Protein AF-A0A084JB80-F1 (afdb_monomer)

pLDDT: mean 76.35, std 19.3, range [40.59, 94.25]

Radius of gyration: 24.17 Å; Cα contacts (8 Å, |Δi|>4): 72; chains: 1; bounding box: 70×32×57 Å

Foldseek 3Di:
DWDALVCLVVAAEPDPQLSVLVNCLRVPFPDTDDDDPPDYRYSVNSVVSSVVRVVVRVVVVVPPPPPVVPPPPDDDDPDDDDDD

Structure (mmCIF, N/CA/C/O backbone):
data_AF-A0A084JB80-F1
#
_entry.id   AF-A0A084JB80-F1
#
loop_
_atom_site.group_PDB
_atom_site.id
_atom_site.type_symbol
_atom_site.label_atom_id
_atom_site.label_alt_id
_atom_site.label_comp_id
_atom_site.label_asym_id
_atom_site.label_entity_id
_atom_site.label_seq_id
_atom_site.pdbx_PDB_ins_code
_atom_site.Cartn_x
_atom_site.Cartn_y
_atom_site.Cartn_z
_atom_site.occupancy
_atom_site.B_iso_or_equiv
_atom_site.auth_seq_id
_atom_site.auth_comp_id
_atom_site.auth_asym_id
_atom_site.auth_atom_id
_atom_site.pdbx_PDB_model_num
ATOM 1 N N . MET A 1 1 ? -4.914 -6.012 9.919 1.00 83.75 1 MET A N 1
ATOM 2 C CA . MET A 1 1 ? -5.555 -6.554 8.704 1.00 83.75 1 MET A CA 1
ATOM 3 C C . MET A 1 1 ? -4.553 -6.564 7.555 1.00 83.75 1 MET A C 1
ATOM 5 O O . MET A 1 1 ? -3.833 -5.588 7.407 1.00 83.75 1 MET A O 1
ATOM 9 N N . MET A 1 2 ? -4.459 -7.637 6.763 1.00 86.75 2 MET A N 1
ATOM 10 C CA . MET A 1 2 ? -3.638 -7.627 5.539 1.00 86.75 2 MET A CA 1
ATOM 11 C C . MET A 1 2 ? -4.297 -6.726 4.491 1.00 86.75 2 MET A C 1
ATOM 13 O O . MET A 1 2 ? -5.494 -6.864 4.258 1.00 86.75 2 MET A O 1
ATOM 17 N N . ILE A 1 3 ? -3.542 -5.824 3.868 1.00 86.25 3 ILE A N 1
ATOM 18 C CA . ILE A 1 3 ? -4.038 -4.955 2.798 1.00 86.25 3 ILE A CA 1
ATOM 19 C C . ILE A 1 3 ? -4.045 -5.743 1.489 1.00 86.25 3 ILE A C 1
ATOM 21 O O . ILE A 1 3 ? -3.051 -6.356 1.106 1.00 86.25 3 ILE A O 1
ATOM 25 N N . THR A 1 4 ? -5.174 -5.707 0.797 1.00 87.06 4 THR A N 1
ATOM 26 C CA . THR A 1 4 ? -5.403 -6.295 -0.521 1.00 87.06 4 THR A CA 1
ATOM 27 C C . THR A 1 4 ? -6.158 -5.290 -1.378 1.00 87.06 4 THR A C 1
ATOM 29 O O . THR A 1 4 ? -6.776 -4.359 -0.866 1.00 87.06 4 THR A O 1
ATOM 32 N N . ARG A 1 5 ? -6.182 -5.491 -2.697 1.00 85.88 5 ARG A N 1
ATOM 33 C CA . ARG A 1 5 ? -6.926 -4.608 -3.608 1.00 85.88 5 ARG A CA 1
ATOM 34 C C . ARG A 1 5 ? -8.412 -4.477 -3.248 1.00 85.88 5 ARG A C 1
ATOM 36 O O . ARG A 1 5 ? -9.022 -3.441 -3.489 1.00 85.88 5 ARG A O 1
ATOM 43 N N . ASN A 1 6 ? -8.985 -5.520 -2.656 1.00 86.75 6 ASN A N 1
ATOM 44 C CA . ASN A 1 6 ? -10.403 -5.603 -2.329 1.00 86.75 6 ASN A CA 1
ATOM 45 C C . ASN A 1 6 ? -10.776 -4.849 -1.046 1.00 86.75 6 ASN A C 1
ATOM 47 O O . ASN A 1 6 ? -11.929 -4.450 -0.911 1.00 86.75 6 ASN A O 1
ATOM 51 N N . ASN A 1 7 ? -9.825 -4.636 -0.132 1.00 87.69 7 ASN A N 1
ATOM 52 C CA . ASN A 1 7 ? -10.082 -4.020 1.174 1.00 87.69 7 ASN A CA 1
ATOM 53 C C . ASN A 1 7 ? -9.483 -2.616 1.328 1.00 87.69 7 ASN A C 1
ATOM 55 O O . ASN A 1 7 ? -9.514 -2.050 2.416 1.00 87.69 7 ASN A O 1
ATOM 59 N N . LEU A 1 8 ? -8.997 -2.009 0.237 1.00 87.00 8 LEU A N 1
ATOM 60 C CA . LEU A 1 8 ? -8.522 -0.622 0.252 1.00 87.00 8 LEU A CA 1
ATOM 61 C C . LEU A 1 8 ? -9.602 0.351 0.748 1.00 87.00 8 LEU A C 1
ATOM 63 O O . LEU A 1 8 ? -9.286 1.337 1.392 1.00 87.00 8 LEU A 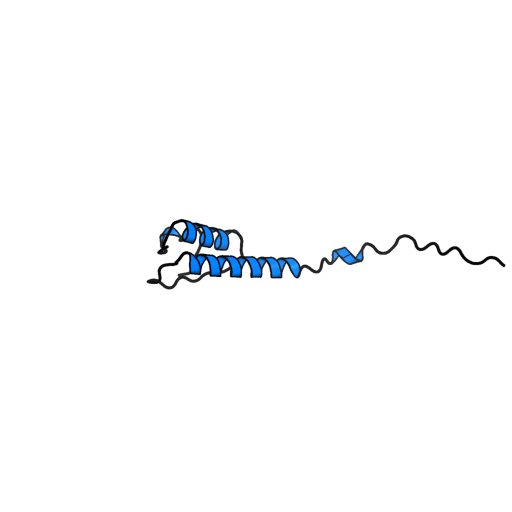O 1
ATOM 67 N N . ASN A 1 9 ? -10.884 0.073 0.510 1.00 87.69 9 ASN A N 1
ATOM 68 C CA . ASN A 1 9 ? -11.966 0.943 0.984 1.00 87.69 9 ASN A CA 1
ATOM 69 C C . ASN A 1 9 ? -12.181 0.896 2.510 1.00 87.69 9 ASN A C 1
ATOM 71 O O . ASN A 1 9 ? -12.870 1.757 3.044 1.00 87.69 9 ASN A O 1
ATOM 75 N N . GLU A 1 10 ? -11.620 -0.096 3.206 1.00 86.81 10 GLU A N 1
ATOM 76 C CA . GLU A 1 10 ? -11.717 -0.251 4.666 1.00 86.81 10 GLU A CA 1
ATOM 77 C C . GLU A 1 10 ? -10.558 0.443 5.406 1.00 86.81 10 GLU A C 1
ATOM 79 O O . GLU A 1 10 ? -10.473 0.402 6.635 1.00 86.81 10 GLU A O 1
ATOM 84 N N . ILE A 1 11 ? -9.645 1.066 4.658 1.00 88.38 11 ILE A N 1
ATOM 85 C CA . ILE A 1 11 ? -8.429 1.702 5.160 1.00 88.38 11 ILE A CA 1
ATOM 86 C C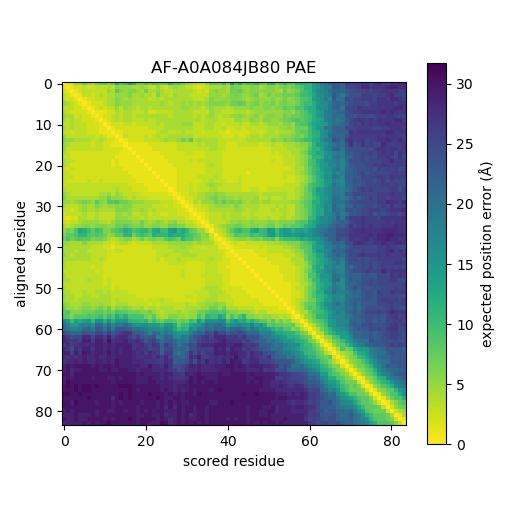 . ILE A 1 11 ? -8.602 3.220 5.120 1.00 88.38 11 ILE A C 1
ATOM 88 O O . ILE A 1 11 ? -9.168 3.770 4.175 1.00 88.38 11 ILE A O 1
ATOM 92 N N . LEU A 1 12 ? -8.096 3.898 6.151 1.00 90.81 12 LEU A N 1
ATOM 93 C CA . LEU A 1 12 ? -8.091 5.355 6.218 1.00 90.81 12 LEU A CA 1
ATOM 94 C C . LEU A 1 12 ? -6.879 5.890 5.457 1.00 90.81 12 LEU A C 1
ATOM 96 O O . LEU A 1 12 ? -5.738 5.541 5.764 1.00 90.81 12 LEU A O 1
ATOM 100 N N . PHE A 1 13 ? -7.140 6.738 4.469 1.00 92.25 13 PHE A N 1
ATOM 101 C CA . PHE A 1 13 ? -6.121 7.421 3.682 1.00 92.25 13 PHE A CA 1
ATOM 102 C C . PHE A 1 13 ? -6.294 8.926 3.824 1.00 92.25 13 PHE A C 1
ATOM 104 O O . PHE A 1 13 ? -7.417 9.417 3.716 1.00 92.25 13 PHE A O 1
ATOM 111 N N . GLU A 1 14 ? -5.175 9.638 3.957 1.00 92.94 14 GLU A N 1
ATOM 112 C CA . GLU A 1 14 ? -5.147 11.107 3.976 1.00 92.94 14 GLU A CA 1
ATOM 113 C C . GLU A 1 14 ? -5.765 11.687 2.694 1.00 92.94 14 GLU A C 1
ATOM 115 O O . GLU A 1 14 ? -6.507 12.669 2.722 1.00 92.94 14 GLU A O 1
ATOM 120 N N . ASN A 1 15 ? -5.471 11.067 1.545 1.00 93.94 15 ASN A N 1
ATOM 121 C CA . ASN A 1 15 ? -6.006 11.488 0.260 1.00 93.94 15 ASN A CA 1
ATOM 122 C C . ASN A 1 15 ? -6.098 10.340 -0.762 1.00 93.94 15 ASN A C 1
ATOM 124 O O . ASN A 1 15 ? -5.689 9.196 -0.536 1.00 93.94 15 ASN A O 1
ATOM 128 N N . GLN A 1 16 ? -6.629 10.677 -1.937 1.00 93.44 16 GLN A N 1
ATOM 129 C CA . GLN A 1 16 ? -6.782 9.743 -3.048 1.00 93.44 16 GLN A CA 1
ATOM 130 C C . GLN A 1 16 ? -5.436 9.260 -3.616 1.00 93.44 16 GLN A C 1
ATOM 132 O O . GLN A 1 16 ? -5.338 8.109 -4.043 1.00 93.44 16 GLN A O 1
ATOM 137 N N . ASP A 1 17 ? -4.400 10.101 -3.612 1.00 92.88 17 ASP A N 1
ATOM 138 C CA . ASP A 1 17 ? -3.075 9.738 -4.126 1.00 92.88 17 ASP A CA 1
ATOM 139 C C . ASP A 1 17 ? -2.410 8.649 -3.274 1.00 92.88 17 ASP A C 1
ATOM 141 O O . ASP A 1 17 ? -1.881 7.678 -3.817 1.00 92.88 17 ASP A O 1
ATOM 145 N N . ALA A 1 18 ? -2.512 8.740 -1.944 1.00 93.81 18 ALA A N 1
ATOM 146 C CA . ALA A 1 18 ? -2.035 7.718 -1.016 1.00 93.81 18 ALA A CA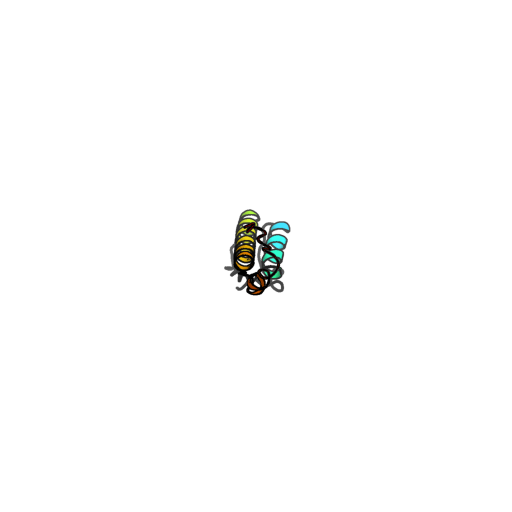 1
ATOM 147 C C . ALA A 1 18 ? -2.701 6.362 -1.296 1.00 93.81 18 ALA A C 1
ATOM 149 O O . ALA A 1 18 ? -2.030 5.326 -1.335 1.00 93.81 18 ALA A O 1
ATOM 150 N N . ARG A 1 19 ? -4.009 6.370 -1.584 1.00 93.56 19 ARG A N 1
ATOM 151 C CA . ARG A 1 19 ? -4.748 5.162 -1.967 1.00 93.56 19 ARG A CA 1
ATOM 152 C C . ARG A 1 19 ? -4.221 4.560 -3.268 1.00 93.56 19 ARG A C 1
ATOM 154 O O . ARG A 1 19 ? -4.007 3.351 -3.331 1.00 93.56 19 ARG A O 1
ATOM 161 N N . LEU A 1 20 ? -4.003 5.384 -4.295 1.00 94.25 20 LEU A N 1
ATOM 162 C CA . LEU A 1 20 ? -3.495 4.931 -5.596 1.00 94.25 20 LEU A CA 1
ATOM 163 C C . LEU A 1 20 ? -2.074 4.361 -5.496 1.00 94.25 20 LEU A C 1
ATOM 165 O O . LEU A 1 20 ? -1.773 3.358 -6.145 1.00 94.25 20 LEU A O 1
ATOM 169 N N . LEU A 1 21 ? -1.213 4.957 -4.667 1.00 93.75 21 LEU A N 1
ATOM 170 C CA . LEU A 1 21 ? 0.135 4.446 -4.410 1.00 93.75 21 LEU A CA 1
ATOM 171 C C . LEU A 1 21 ? 0.086 3.039 -3.809 1.00 93.75 21 LEU A C 1
ATOM 173 O O . LEU A 1 21 ? 0.738 2.129 -4.322 1.00 93.75 21 LEU A O 1
ATOM 177 N N . ILE A 1 22 ? -0.733 2.833 -2.776 1.00 92.81 22 ILE A N 1
ATOM 178 C CA . ILE A 1 22 ? -0.873 1.524 -2.129 1.00 92.81 22 ILE A CA 1
ATOM 179 C C . ILE A 1 22 ? -1.557 0.509 -3.050 1.00 92.81 22 ILE A C 1
ATOM 181 O O . ILE A 1 22 ? -1.111 -0.637 -3.110 1.00 92.81 22 ILE A O 1
ATOM 185 N N . GLU A 1 23 ? -2.569 0.915 -3.827 1.00 93.00 23 GLU A N 1
ATOM 186 C CA . GLU A 1 23 ? -3.173 0.055 -4.854 1.00 93.00 23 GLU A CA 1
ATOM 187 C C . GLU A 1 23 ? -2.120 -0.444 -5.848 1.00 93.00 23 GLU A C 1
ATOM 189 O O . GLU A 1 23 ? -2.104 -1.623 -6.220 1.00 93.00 23 GLU A O 1
ATOM 194 N N . ARG A 1 24 ? -1.225 0.452 -6.275 1.00 91.62 24 ARG A N 1
ATOM 195 C CA . ARG A 1 24 ? -0.171 0.114 -7.222 1.00 91.62 24 ARG A CA 1
ATOM 196 C C . ARG A 1 24 ? 0.794 -0.906 -6.634 1.00 91.62 24 ARG A C 1
ATOM 198 O O . ARG A 1 24 ? 1.104 -1.859 -7.343 1.00 91.62 24 ARG A O 1
ATOM 205 N N . VAL A 1 25 ? 1.178 -0.754 -5.364 1.00 92.00 25 VAL A N 1
ATOM 206 C CA . VAL A 1 25 ? 2.014 -1.725 -4.640 1.00 92.00 25 VAL A CA 1
ATOM 207 C C . VAL A 1 25 ? 1.353 -3.098 -4.624 1.00 92.00 25 VAL A C 1
ATOM 209 O O . VAL A 1 25 ? 1.905 -4.032 -5.186 1.00 92.00 25 VAL A O 1
ATOM 212 N N . VAL A 1 26 ? 0.133 -3.221 -4.094 1.00 91.19 26 VAL A N 1
ATOM 213 C CA . VAL A 1 26 ? -0.528 -4.537 -3.970 1.00 91.19 26 VAL A CA 1
ATOM 214 C C . VAL A 1 26 ? -0.872 -5.191 -5.313 1.00 91.19 26 VAL A C 1
ATOM 216 O O . VAL A 1 26 ? -1.168 -6.382 -5.352 1.00 91.19 26 VAL A O 1
ATOM 219 N N . SER A 1 27 ? -0.889 -4.421 -6.407 1.00 89.62 27 SER A N 1
ATOM 220 C CA . SER A 1 27 ? -1.207 -4.929 -7.747 1.00 89.62 27 SER A CA 1
ATOM 221 C C . SER A 1 27 ? 0.022 -5.284 -8.584 1.00 89.62 27 SER A C 1
ATOM 223 O O . SER A 1 27 ? -0.106 -6.097 -9.495 1.00 89.62 27 SER A O 1
ATOM 225 N N . HIS A 1 28 ? 1.168 -4.641 -8.339 1.00 88.50 28 HIS A N 1
ATOM 226 C CA . HIS A 1 28 ? 2.365 -4.768 -9.184 1.00 88.50 28 HIS A CA 1
ATOM 227 C C . HIS A 1 28 ? 3.561 -5.372 -8.462 1.00 88.50 28 HIS A C 1
ATOM 229 O O . HIS A 1 28 ? 4.534 -5.700 -9.130 1.00 88.50 28 HIS A O 1
ATOM 235 N N . THR A 1 29 ? 3.504 -5.510 -7.139 1.00 87.38 29 THR A N 1
ATOM 236 C CA . THR A 1 29 ? 4.561 -6.160 -6.372 1.00 87.38 29 THR A CA 1
ATOM 237 C C . THR A 1 29 ? 3.994 -7.296 -5.537 1.00 87.38 29 THR A C 1
ATOM 239 O O . THR A 1 29 ? 2.801 -7.337 -5.223 1.00 87.38 29 THR A O 1
ATOM 242 N N . GLN A 1 30 ? 4.859 -8.222 -5.135 1.00 85.44 30 GLN A N 1
ATOM 243 C CA . GLN A 1 30 ? 4.488 -9.312 -4.222 1.00 85.44 30 GLN A CA 1
ATOM 244 C C . GLN A 1 30 ? 4.485 -8.877 -2.741 1.00 85.44 30 GLN A C 1
ATOM 246 O O . GLN A 1 30 ? 4.444 -9.708 -1.828 1.00 85.44 30 GLN A O 1
ATOM 251 N N . ALA A 1 31 ? 4.534 -7.567 -2.471 1.00 85.62 31 ALA A N 1
ATOM 252 C CA . ALA A 1 31 ? 4.622 -7.036 -1.121 1.00 85.62 31 ALA A CA 1
ATOM 253 C C . ALA A 1 31 ? 3.340 -7.309 -0.319 1.00 85.62 31 ALA A C 1
ATOM 255 O O . ALA A 1 31 ? 2.241 -6.887 -0.676 1.00 85.62 31 ALA A O 1
ATOM 256 N N . THR A 1 32 ? 3.496 -7.963 0.832 1.00 86.62 32 THR A N 1
ATOM 257 C CA . THR A 1 32 ? 2.404 -8.164 1.791 1.00 86.62 32 THR A CA 1
ATOM 258 C C . THR A 1 32 ? 2.393 -7.018 2.796 1.00 86.62 32 THR A C 1
ATOM 260 O O . THR A 1 32 ? 3.263 -6.930 3.664 1.00 86.62 32 THR A O 1
ATOM 263 N N . LEU A 1 33 ? 1.404 -6.133 2.686 1.00 88.81 33 LEU A N 1
ATOM 264 C CA . LEU A 1 33 ? 1.243 -4.998 3.592 1.00 88.81 33 LEU A CA 1
ATOM 265 C C . LEU A 1 33 ? 0.264 -5.344 4.720 1.00 88.81 33 LEU A C 1
ATOM 267 O O . LEU A 1 33 ? -0.802 -5.908 4.477 1.00 88.81 33 LEU A O 1
ATOM 271 N N . TYR A 1 34 ? 0.601 -4.967 5.953 1.00 88.19 34 TYR A N 1
ATOM 272 C CA . TYR A 1 34 ? -0.263 -5.140 7.121 1.00 88.19 34 TYR A CA 1
ATOM 273 C C . TYR A 1 34 ? -0.687 -3.779 7.664 1.00 88.19 34 TYR A C 1
ATOM 275 O O . TYR A 1 34 ? 0.142 -2.972 8.074 1.00 88.19 34 TYR A O 1
ATOM 283 N N . TYR A 1 35 ? -1.994 -3.547 7.680 1.00 85.19 35 TYR A N 1
ATOM 284 C CA . TYR A 1 35 ? -2.615 -2.374 8.268 1.00 85.19 35 TYR A CA 1
ATOM 285 C C . TYR A 1 35 ? -2.971 -2.632 9.730 1.00 85.19 35 TYR A C 1
ATOM 287 O O . TYR A 1 35 ? -3.709 -3.575 10.043 1.00 85.19 35 TYR A O 1
ATOM 295 N N . TYR A 1 36 ? -2.468 -1.789 10.623 1.00 83.94 36 TYR A N 1
ATOM 296 C CA . TYR A 1 36 ? -2.952 -1.713 11.995 1.00 83.94 36 TYR A CA 1
ATOM 297 C C . TYR A 1 36 ? -4.093 -0.700 12.026 1.00 83.94 36 TYR A C 1
ATOM 299 O O . TYR A 1 36 ? -3.898 0.448 11.629 1.00 83.94 36 TYR A O 1
ATOM 307 N N . HIS A 1 37 ? -5.278 -1.153 12.445 1.00 71.00 37 HIS A N 1
ATOM 308 C CA . HIS A 1 37 ? -6.448 -0.289 12.594 1.00 71.00 37 HIS A CA 1
ATOM 309 C C . HIS A 1 37 ? -6.094 0.915 13.491 1.00 71.00 37 HIS A C 1
ATOM 311 O O . HIS A 1 37 ? -5.248 0.775 14.372 1.00 71.00 37 HIS A O 1
ATOM 317 N N . ASP A 1 38 ? -6.701 2.071 13.195 1.00 75.12 38 ASP A N 1
ATOM 318 C CA . ASP A 1 3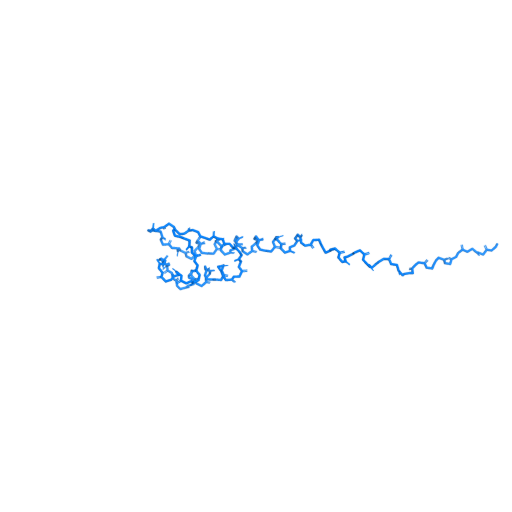8 ? -6.497 3.403 13.809 1.00 75.12 38 ASP A CA 1
ATOM 319 C C . ASP A 1 38 ? -5.372 4.301 13.260 1.00 75.12 38 ASP A C 1
ATOM 321 O O . ASP A 1 38 ? -5.323 5.473 13.628 1.00 75.12 38 ASP A O 1
ATOM 325 N N . ASN A 1 39 ? -4.521 3.844 12.335 1.00 80.75 39 ASN A N 1
ATOM 326 C CA . 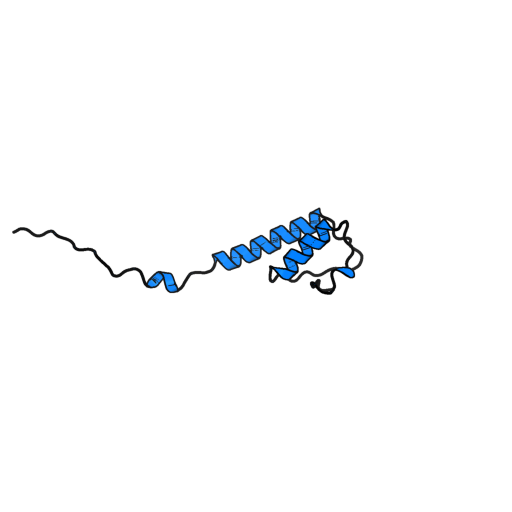ASN A 1 39 ? -3.507 4.720 11.728 1.00 80.75 39 ASN A CA 1
ATOM 327 C C . ASN A 1 39 ? -3.891 5.153 10.313 1.00 80.75 39 ASN A C 1
ATOM 329 O O . ASN A 1 39 ? -3.892 4.331 9.409 1.00 80.75 39 ASN A O 1
ATOM 333 N N . GLU A 1 40 ? -4.138 6.442 10.090 1.00 89.44 40 GLU A N 1
ATOM 334 C CA . GLU A 1 40 ? -4.293 6.973 8.733 1.00 89.44 40 GLU A CA 1
ATOM 335 C C . GLU A 1 40 ? -2.995 6.810 7.925 1.00 89.44 40 GLU A C 1
ATOM 337 O O . GLU A 1 40 ? -1.895 7.118 8.395 1.00 89.44 40 GLU A O 1
ATOM 342 N N . ILE A 1 41 ? -3.119 6.327 6.688 1.00 89.69 41 ILE A N 1
ATOM 343 C CA . ILE A 1 41 ? -2.000 6.273 5.750 1.00 89.69 41 ILE A CA 1
ATOM 344 C C . ILE A 1 41 ? -1.861 7.643 5.085 1.00 89.69 41 ILE A C 1
ATOM 346 O O . ILE A 1 41 ? -2.642 8.005 4.199 1.00 89.69 41 ILE A O 1
ATOM 350 N N . THR A 1 42 ? -0.830 8.375 5.496 1.00 93.44 42 THR A N 1
ATOM 351 C CA . THR A 1 42 ? -0.420 9.635 4.869 1.00 93.44 42 THR A CA 1
ATOM 352 C C . THR A 1 42 ? 0.237 9.397 3.513 1.00 93.44 42 THR A C 1
ATOM 354 O O . THR A 1 42 ? 0.760 8.310 3.230 1.00 93.44 42 THR A O 1
ATOM 357 N N . VAL A 1 43 ? 0.265 10.429 2.666 1.00 93.00 43 VAL A N 1
ATOM 358 C CA . VAL A 1 43 ? 0.934 10.363 1.353 1.00 93.00 43 VAL A CA 1
ATOM 359 C C . VAL A 1 43 ? 2.409 10.011 1.500 1.00 93.00 43 VAL A C 1
ATOM 361 O O . VAL A 1 43 ? 2.926 9.185 0.751 1.00 93.00 43 VAL A O 1
ATOM 364 N N . GLU A 1 44 ? 3.082 10.599 2.488 1.00 93.25 44 GLU A N 1
ATOM 365 C CA . GLU A 1 44 ? 4.500 10.350 2.752 1.00 93.25 44 GLU A CA 1
ATOM 366 C C . GLU A 1 44 ? 4.759 8.869 3.061 1.00 93.25 44 GLU A C 1
ATOM 368 O O . GLU A 1 44 ? 5.655 8.253 2.477 1.00 93.25 44 GLU A O 1
ATOM 373 N N . LYS A 1 45 ? 3.918 8.258 3.907 1.00 91.50 45 LYS A N 1
ATOM 374 C CA . LYS A 1 45 ? 4.011 6.829 4.226 1.00 91.50 45 LYS A CA 1
ATOM 375 C C . LYS A 1 45 ? 3.687 5.947 3.030 1.00 91.50 45 LYS A C 1
ATOM 377 O O . LYS A 1 45 ? 4.397 4.971 2.791 1.00 91.50 45 LYS A O 1
ATOM 382 N N . ALA A 1 46 ? 2.664 6.295 2.253 1.00 93.19 46 ALA A N 1
ATOM 383 C CA . ALA A 1 46 ? 2.337 5.571 1.032 1.00 93.19 46 ALA A CA 1
ATOM 384 C C . ALA A 1 46 ? 3.492 5.607 0.016 1.00 93.19 46 ALA A C 1
ATOM 386 O O . ALA A 1 46 ? 3.796 4.589 -0.607 1.00 93.19 46 ALA A O 1
ATOM 387 N N . LEU A 1 47 ? 4.175 6.747 -0.107 1.00 94.25 47 LEU A N 1
ATOM 388 C CA . LEU A 1 47 ? 5.316 6.923 -1.001 1.00 94.25 47 LEU A CA 1
ATOM 389 C C . LEU A 1 47 ? 6.547 6.135 -0.529 1.00 94.25 47 LEU A C 1
ATOM 391 O O . LEU A 1 47 ? 7.227 5.510 -1.342 1.00 94.25 47 LEU A O 1
ATOM 395 N N . GLU A 1 48 ? 6.820 6.123 0.777 1.00 93.75 48 GLU A N 1
ATOM 396 C CA . GLU A 1 48 ? 7.883 5.305 1.374 1.00 93.75 48 GLU A CA 1
ATOM 397 C C . GLU A 1 48 ? 7.654 3.811 1.092 1.00 93.75 48 GLU A C 1
ATOM 399 O O . GLU A 1 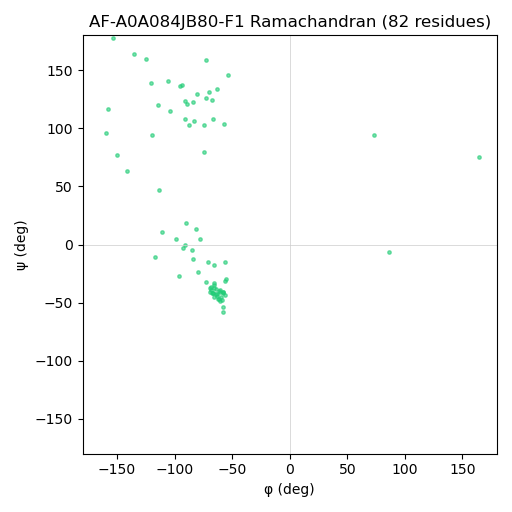48 ? 8.561 3.119 0.619 1.00 93.75 48 GLU A O 1
ATOM 404 N N . ILE A 1 49 ? 6.423 3.330 1.30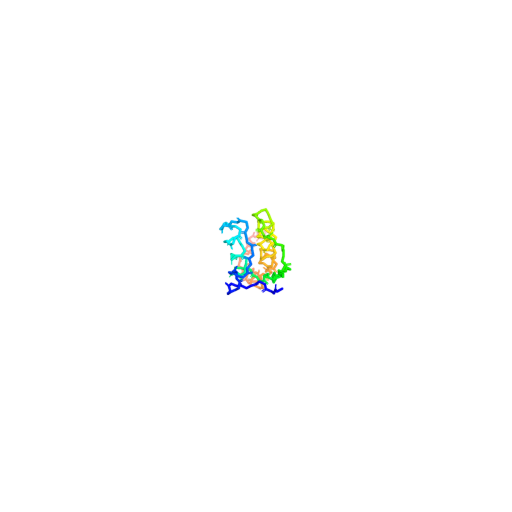9 1.00 91.62 49 ILE A N 1
ATOM 405 C CA . ILE A 1 49 ? 6.023 1.946 1.023 1.00 91.62 49 ILE A CA 1
ATOM 406 C C . ILE A 1 49 ? 6.169 1.643 -0.470 1.00 91.62 49 ILE A C 1
ATOM 408 O O . ILE A 1 49 ? 6.749 0.616 -0.824 1.00 91.62 49 ILE A O 1
ATOM 412 N N . TYR A 1 50 ? 5.687 2.535 -1.338 1.00 93.12 50 TYR A N 1
ATOM 413 C CA . TYR A 1 50 ? 5.785 2.383 -2.786 1.00 93.12 50 TYR A CA 1
ATOM 414 C C . TYR A 1 50 ? 7.234 2.245 -3.248 1.00 93.12 50 TYR A C 1
ATOM 416 O O . TYR A 1 50 ? 7.585 1.254 -3.886 1.00 93.12 50 TYR A O 1
ATOM 424 N N . ASN A 1 51 ? 8.095 3.190 -2.870 1.00 91.75 51 ASN A N 1
ATOM 425 C CA . ASN A 1 51 ? 9.503 3.165 -3.255 1.00 91.75 51 ASN A CA 1
ATOM 426 C C . ASN A 1 51 ? 10.204 1.906 -2.740 1.00 91.75 51 ASN A C 1
ATOM 428 O O . ASN A 1 51 ? 10.988 1.296 -3.462 1.00 91.75 51 ASN A O 1
ATOM 432 N N . ARG A 1 52 ? 9.916 1.489 -1.503 1.00 90.81 52 ARG A N 1
ATOM 433 C CA . ARG A 1 52 ? 10.506 0.278 -0.929 1.00 90.81 52 ARG A CA 1
ATOM 434 C C . ARG A 1 52 ? 10.053 -0.986 -1.661 1.00 90.81 52 ARG A C 1
ATOM 436 O O . ARG A 1 52 ? 10.888 -1.842 -1.934 1.00 90.81 52 ARG A O 1
ATOM 443 N N . ALA A 1 53 ? 8.762 -1.104 -1.958 1.00 90.56 53 ALA A N 1
ATOM 444 C CA . ALA A 1 53 ? 8.211 -2.272 -2.632 1.00 90.56 53 ALA A CA 1
ATOM 445 C C . ALA A 1 53 ? 8.702 -2.381 -4.081 1.00 90.56 53 ALA A C 1
ATOM 447 O O . ALA A 1 53 ? 9.076 -3.467 -4.507 1.00 90.56 53 ALA A O 1
ATOM 448 N N . MET A 1 54 ? 8.755 -1.261 -4.808 1.00 88.50 54 MET A N 1
ATOM 449 C CA . MET A 1 54 ? 9.272 -1.233 -6.179 1.00 88.50 54 MET A CA 1
ATOM 450 C C . MET A 1 54 ? 10.753 -1.611 -6.229 1.00 88.50 54 MET A C 1
ATOM 452 O O . MET A 1 54 ? 11.127 -2.455 -7.031 1.00 88.50 54 MET A O 1
ATOM 456 N N . ARG A 1 55 ? 11.581 -1.069 -5.322 1.00 88.19 55 ARG A N 1
ATOM 457 C CA . ARG A 1 55 ? 13.010 -1.421 -5.262 1.00 88.19 55 ARG A CA 1
ATOM 458 C C . ARG A 1 55 ? 13.236 -2.902 -4.966 1.00 88.19 55 ARG A C 1
ATOM 460 O O . ARG A 1 55 ? 14.115 -3.499 -5.567 1.00 88.19 55 ARG A O 1
ATOM 467 N N . ALA A 1 56 ? 12.442 -3.488 -4.069 1.00 85.25 56 ALA A N 1
ATOM 468 C CA . ALA A 1 56 ? 12.532 -4.916 -3.775 1.00 85.25 56 ALA A CA 1
ATOM 469 C C . ALA A 1 56 ? 12.179 -5.778 -5.002 1.00 85.25 56 ALA A C 1
ATOM 471 O O . ALA A 1 56 ? 12.895 -6.723 -5.303 1.00 85.25 56 ALA A O 1
ATOM 472 N N . GLU A 1 57 ? 11.130 -5.411 -5.743 1.00 82.88 57 GLU A N 1
ATOM 473 C CA . GLU A 1 57 ? 10.735 -6.109 -6.976 1.00 82.88 57 GLU A CA 1
ATOM 474 C C . GLU A 1 57 ? 11.796 -5.963 -8.093 1.00 82.88 57 GLU A C 1
ATOM 476 O O . GLU A 1 57 ? 12.070 -6.910 -8.829 1.00 82.88 57 GLU A O 1
ATOM 481 N N . GLU A 1 58 ? 12.440 -4.795 -8.210 1.00 75.94 58 GLU A N 1
ATOM 482 C CA . GLU A 1 58 ? 13.535 -4.557 -9.167 1.00 75.94 58 GLU A CA 1
ATOM 483 C C . GLU A 1 58 ? 14.824 -5.327 -8.809 1.00 75.94 58 GLU A C 1
ATOM 485 O O . GLU A 1 58 ? 15.518 -5.829 -9.700 1.00 75.94 58 GLU A O 1
ATOM 490 N N . ASP A 1 59 ? 15.149 -5.457 -7.520 1.00 63.59 59 ASP A N 1
ATOM 491 C CA . ASP A 1 59 ? 16.297 -6.244 -7.048 1.00 63.59 59 ASP A CA 1
ATOM 492 C C . ASP A 1 59 ? 16.087 -7.760 -7.274 1.00 63.59 59 ASP A C 1
ATOM 494 O O . ASP A 1 59 ? 17.018 -8.462 -7.688 1.00 63.59 59 ASP A O 1
ATOM 498 N N . ASP A 1 60 ? 14.861 -8.269 -7.112 1.00 56.41 60 ASP A N 1
ATOM 499 C CA . ASP A 1 60 ? 14.504 -9.649 -7.486 1.00 56.41 60 ASP A CA 1
ATOM 500 C C . ASP A 1 60 ? 14.590 -9.876 -9.012 1.00 56.41 60 ASP A C 1
ATOM 502 O O . ASP A 1 60 ? 15.036 -10.930 -9.472 1.00 56.41 60 ASP A O 1
ATOM 506 N N . ALA A 1 61 ? 14.253 -8.872 -9.830 1.00 52.59 61 ALA A N 1
ATOM 507 C CA . ALA A 1 61 ? 14.389 -8.958 -11.287 1.00 52.59 61 ALA A CA 1
ATOM 508 C C . ALA A 1 61 ? 15.854 -8.888 -11.774 1.00 52.59 61 ALA A C 1
ATOM 510 O O . ALA A 1 61 ? 16.208 -9.508 -12.781 1.00 52.59 61 ALA A O 1
ATOM 511 N N . SER A 1 62 ? 16.722 -8.152 -11.073 1.00 49.84 62 SER A N 1
ATOM 512 C CA . SER A 1 62 ? 18.144 -7.991 -11.430 1.00 49.84 62 SER A CA 1
ATOM 513 C C . SER A 1 62 ? 19.047 -9.124 -10.926 1.00 49.84 62 SER A C 1
ATOM 515 O O . SER A 1 62 ? 20.167 -9.287 -11.415 1.00 49.84 62 SER A O 1
ATOM 517 N N . SER A 1 63 ? 18.540 -9.977 -10.035 1.00 46.50 63 SER A N 1
ATOM 518 C CA . SER A 1 63 ? 19.163 -11.250 -9.653 1.00 46.50 63 SER A CA 1
ATOM 519 C C . SER A 1 63 ? 18.712 -12.430 -10.534 1.00 46.50 63 SER A C 1
ATOM 521 O O . SER A 1 63 ? 18.952 -13.596 -10.223 1.00 46.50 63 SER A O 1
ATOM 523 N N . GLY A 1 64 ? 18.160 -12.141 -11.716 1.00 47.00 64 GLY A N 1
ATOM 524 C CA . GLY A 1 64 ? 18.065 -13.084 -12.825 1.00 47.00 64 GLY A CA 1
ATOM 525 C C . GLY A 1 64 ? 19.416 -13.285 -13.515 1.00 47.00 64 GLY A C 1
ATOM 526 O O . GLY A 1 64 ? 19.656 -12.746 -14.594 1.00 47.00 64 GLY A O 1
ATOM 527 N N . VAL A 1 65 ? 20.296 -14.109 -12.941 1.00 51.78 65 VAL A N 1
ATOM 528 C CA . VAL A 1 65 ? 21.332 -14.786 -13.737 1.00 51.78 65 VAL A CA 1
ATOM 529 C C . VAL A 1 65 ? 20.624 -15.595 -14.824 1.00 51.78 65 VAL A C 1
ATOM 531 O O . VAL A 1 65 ? 20.031 -16.643 -14.568 1.00 51.78 65 VAL A O 1
ATOM 534 N N . SER A 1 66 ? 20.652 -15.085 -16.052 1.00 49.75 66 SER A N 1
ATOM 535 C CA . SER A 1 66 ? 20.140 -15.797 -17.215 1.00 49.75 66 SER A CA 1
ATOM 536 C C . SER A 1 66 ? 21.014 -17.025 -17.465 1.00 49.75 66 SER A C 1
ATOM 538 O O . SER A 1 66 ? 22.136 -16.920 -17.954 1.00 49.75 66 SER A O 1
ATOM 540 N N . PHE A 1 67 ? 20.485 -18.218 -17.182 1.00 52.47 67 PHE A N 1
ATOM 541 C CA . PHE A 1 67 ? 21.095 -19.497 -17.576 1.00 52.47 67 PHE A CA 1
ATOM 542 C C . PHE A 1 67 ? 21.339 -19.595 -19.101 1.00 52.47 67 PHE A C 1
ATOM 544 O O . PHE A 1 67 ? 22.107 -20.437 -19.564 1.00 52.47 67 PHE A O 1
ATOM 551 N N . LEU A 1 68 ? 20.723 -18.717 -19.901 1.00 53.50 68 LEU A N 1
ATOM 552 C CA . LEU A 1 68 ? 20.872 -18.679 -21.356 1.00 53.50 68 LEU A CA 1
ATOM 553 C C . LEU A 1 68 ? 22.093 -17.881 -21.849 1.00 53.50 68 LEU A C 1
ATOM 555 O O . LEU A 1 68 ? 22.388 -17.945 -23.043 1.00 53.50 68 LEU A O 1
ATOM 559 N N . ASP A 1 69 ? 22.855 -17.211 -20.975 1.00 51.91 69 ASP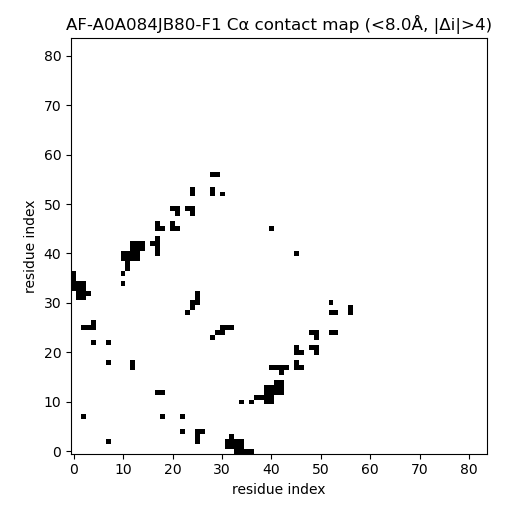 A N 1
ATOM 560 C CA . ASP A 1 69 ? 24.083 -16.497 -21.382 1.00 51.91 69 ASP A CA 1
ATOM 561 C C . ASP A 1 69 ? 25.301 -17.428 -21.595 1.00 51.91 69 ASP A C 1
ATOM 563 O O . ASP A 1 69 ? 26.405 -16.989 -21.893 1.00 51.91 69 ASP A O 1
ATOM 567 N N . PHE A 1 70 ? 25.116 -18.753 -21.501 1.00 47.38 70 PHE A N 1
ATOM 568 C CA . PHE A 1 70 ? 26.168 -19.739 -21.800 1.00 47.38 70 PHE A CA 1
ATOM 569 C C . PHE A 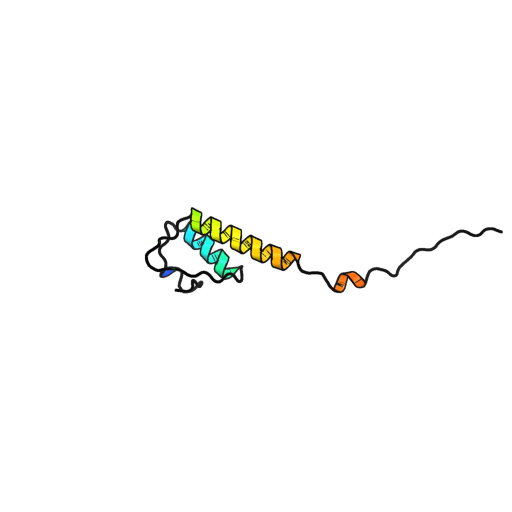1 70 ? 26.171 -20.260 -23.247 1.00 47.38 70 PHE A C 1
ATOM 571 O O . PHE A 1 70 ? 27.051 -21.037 -23.615 1.00 47.38 70 PHE A O 1
ATOM 578 N N . SER A 1 71 ? 25.221 -19.858 -24.100 1.00 51.72 71 SER A N 1
ATOM 579 C CA . SER A 1 71 ? 25.125 -20.399 -25.472 1.00 51.72 71 SER A CA 1
ATOM 580 C C . SER A 1 71 ? 25.735 -19.526 -26.572 1.00 51.72 71 SER A C 1
ATOM 582 O O . SER A 1 71 ? 25.659 -19.901 -27.743 1.00 51.72 71 SER A O 1
ATOM 584 N N . ARG A 1 72 ? 26.389 -18.400 -26.250 1.00 50.25 72 ARG A N 1
ATOM 585 C CA . ARG A 1 72 ? 26.998 -17.526 -27.269 1.00 50.25 72 ARG A CA 1
ATOM 586 C C . ARG A 1 72 ? 28.520 -17.474 -27.222 1.00 50.25 72 ARG A C 1
ATOM 588 O O . ARG A 1 72 ? 29.101 -16.409 -27.372 1.00 50.25 72 ARG A O 1
ATOM 595 N N . GLU A 1 73 ? 29.177 -18.626 -27.129 1.00 52.28 73 GLU A N 1
ATOM 596 C CA . GLU A 1 73 ? 30.627 -18.672 -27.339 1.00 52.28 73 GLU A CA 1
ATOM 597 C C . GLU A 1 73 ? 31.093 -19.918 -28.093 1.00 52.28 73 GLU A C 1
ATOM 599 O O . GLU A 1 73 ? 31.855 -20.721 -27.578 1.00 52.28 73 GLU A O 1
ATOM 604 N N . LYS A 1 74 ? 30.653 -20.079 -29.349 1.00 49.56 74 LYS A N 1
ATOM 605 C CA . LYS A 1 74 ? 31.403 -20.834 -30.373 1.00 49.56 74 LYS A CA 1
ATOM 606 C C . LYS A 1 74 ? 31.121 -20.271 -31.759 1.00 49.56 74 LYS A C 1
ATOM 608 O O . LYS A 1 74 ? 30.364 -20.864 -32.514 1.00 49.56 74 LYS A O 1
ATOM 613 N N . ASN A 1 75 ? 31.724 -19.135 -32.110 1.00 43.66 75 ASN A N 1
ATOM 614 C CA . ASN A 1 75 ? 32.017 -18.843 -33.513 1.00 43.66 75 ASN A CA 1
ATOM 615 C C . ASN A 1 75 ? 33.148 -17.816 -33.664 1.00 43.66 75 ASN A C 1
ATOM 617 O O . ASN A 1 75 ? 32.987 -16.647 -33.332 1.00 43.66 75 ASN A O 1
ATOM 621 N N . LYS A 1 76 ? 34.234 -18.297 -34.285 1.00 47.00 76 LYS A N 1
ATOM 622 C CA . LYS A 1 76 ? 35.350 -17.574 -34.918 1.00 47.00 76 LYS A CA 1
ATOM 623 C C . LYS A 1 76 ? 36.375 -16.877 -34.016 1.00 47.00 76 LYS A C 1
ATOM 625 O O . LYS A 1 76 ? 36.327 -15.671 -33.820 1.00 47.00 76 LYS A O 1
ATOM 630 N N . LEU A 1 77 ? 37.455 -17.605 -33.732 1.00 40.59 77 LEU A N 1
ATOM 631 C CA . LEU A 1 77 ? 38.805 -17.054 -33.874 1.00 40.59 77 LEU A CA 1
ATOM 632 C C . LEU A 1 77 ? 39.572 -17.903 -34.893 1.00 40.59 77 LEU A C 1
ATOM 634 O O . LEU A 1 77 ? 40.122 -18.957 -34.589 1.00 40.59 77 LEU A O 1
ATOM 638 N N . VAL A 1 78 ? 39.536 -17.440 -36.143 1.00 41.69 78 VAL A N 1
ATOM 639 C CA . VAL A 1 78 ? 40.502 -17.808 -37.177 1.00 41.69 78 VAL A CA 1
ATOM 640 C C . VAL A 1 78 ? 41.782 -17.054 -36.826 1.00 41.69 78 VAL A C 1
ATOM 642 O O . VAL A 1 78 ? 41.857 -15.850 -37.051 1.00 41.69 78 VAL A O 1
ATOM 645 N N . TYR A 1 79 ? 42.770 -17.737 -36.252 1.00 42.41 79 TYR A N 1
ATOM 646 C CA . TYR A 1 79 ? 44.133 -17.214 -36.199 1.00 42.41 79 TYR A CA 1
ATOM 647 C C . TYR A 1 79 ? 44.859 -17.636 -37.475 1.00 42.41 79 TYR A C 1
ATOM 649 O O . TYR A 1 79 ? 45.271 -18.782 -37.635 1.00 42.41 79 TYR A O 1
ATOM 657 N N . THR A 1 80 ? 44.994 -16.693 -38.404 1.00 47.00 80 THR A N 1
ATOM 658 C CA . THR A 1 80 ? 46.036 -16.730 -39.430 1.00 47.00 80 THR A CA 1
ATOM 659 C C . THR A 1 80 ? 47.374 -16.401 -38.775 1.00 47.00 80 THR A C 1
ATOM 661 O O . THR A 1 80 ? 47.496 -15.348 -38.150 1.00 47.00 80 THR A O 1
ATOM 664 N N . GLY A 1 81 ? 48.378 -17.260 -38.947 1.00 42.56 81 GLY A N 1
ATOM 665 C CA . GLY A 1 81 ? 49.751 -16.937 -38.565 1.00 42.56 81 GLY A CA 1
ATOM 666 C C . GLY A 1 81 ? 50.675 -18.144 -38.477 1.00 42.56 81 GLY A C 1
ATOM 667 O O . GLY A 1 81 ? 51.015 -18.571 -37.381 1.00 42.56 81 GLY A O 1
ATOM 668 N N . SER A 1 82 ? 51.099 -18.682 -39.620 1.00 41.97 82 SER A N 1
ATOM 669 C CA . SER A 1 82 ? 52.372 -19.406 -39.752 1.00 41.97 82 SER A CA 1
ATOM 670 C C . SER A 1 82 ? 52.766 -19.424 -41.225 1.00 41.97 82 SER A C 1
ATOM 672 O O . SER A 1 82 ? 52.275 -20.239 -42.003 1.00 41.97 82 SER A O 1
ATOM 674 N N . THR A 1 83 ? 53.619 -18.478 -41.604 1.00 43.81 83 THR A N 1
ATOM 675 C CA . THR A 1 83 ? 54.433 -18.571 -42.817 1.00 43.81 83 THR A CA 1
ATOM 676 C C . THR A 1 83 ? 55.775 -19.166 -42.401 1.00 43.81 83 THR A C 1
ATOM 678 O O . THR A 1 83 ? 56.274 -18.831 -41.326 1.00 43.81 83 THR A O 1
ATOM 681 N N . CYS A 1 84 ? 56.268 -20.094 -43.223 1.00 43.62 84 CYS A N 1
ATOM 682 C CA . CYS A 1 84 ? 57.520 -20.836 -43.075 1.00 43.62 84 CYS A CA 1
ATOM 683 C C . CYS A 1 84 ? 58.758 -19.943 -42.943 1.00 43.62 84 CYS A C 1
ATOM 685 O O . CYS A 1 84 ? 58.735 -18.825 -43.506 1.00 43.62 84 CYS A O 1
#

Mean predicted aligned error: 13.06 Å

Solvent-accessible surface area (backbone atoms only — not comparable to full-atom values): 5354 Å² total; per-residue (Å²): 87,75,62,44,81,87,50,54,87,81,53,56,50,73,44,71,65,21,48,52,37,46,48,48,37,54,70,74,36,91,59,86,46,75,45,63,88,94,60,67,40,37,50,69,57,22,49,53,52,32,55,54,42,51,52,52,51,50,53,61,60,70,66,58,78,61,83,72,76,76,75,82,81,86,82,86,84,84,80,85,87,82,80,133

Secondary structure (DSSP, 8-state):
-EE-TTTGGGS-BSSHHHHHHHHHHHHHS---EEPPTT--B-HHHHHHHHHHHHHHHHHHHHT---GGGGS---S---------

Sequence (84 aa):
MMITRNNLNEILFENQDARLLIERVVSHTQATLYYYHDNEITVEKALEIYNRAMRAEEDDASSGVSFLDFSREKNKLVYTGSTC

Organism: NCBI:txid29354